Protein AF-A0AAD5FWE9-F1 (afdb_monomer_lite)

Secondary structure (DSSP, 8-state):
--HHHHHHHHHHHHHHHHHHHHHGGGGS-HHHHHHHHHHHHHHHHHHHHHHHHHHHHHHHHHT-SPPPHHHHHHHHHHHHHHHHHHHHHHHHTTHHHHHHH-HHHHHHHHHHHHHHHHHHHHHHHHHHH-TT-----S-SSTT-----------------------

Organism: NCBI:txid1198502

Foldseek 3Di:
DDLVVVLVVLVVLLVVLLVVLVVCLVLDDPVLNVLSVVVNVLLVVVLLLLLQVLLLVLCVVVCPPPDDPVVNVVVVVVSVVSVVVSVVSCVVSVVVVVCVSPVVNVVSSVSSSVSSNVNSNSLNVVCSVPVVDPDDSDDPSSDDDDDPPDDPDDDPPDDDDDDDDD

Radius of gyration: 24.16 Å; chains: 1; bounding box: 66×64×60 Å

Structure (mmCIF, N/CA/C/O backbone):
data_AF-A0AAD5FWE9-F1
#
_entry.id   AF-A0AAD5FWE9-F1
#
loop_
_atom_site.group_PDB
_atom_site.id
_atom_site.type_symbol
_atom_site.label_atom_id
_atom_site.label_alt_id
_atom_site.label_comp_id
_atom_site.label_asym_id
_atom_site.label_entity_id
_atom_site.label_seq_id
_atom_site.pdbx_PDB_ins_code
_atom_site.Cartn_x
_atom_site.Cartn_y
_atom_site.Cartn_z
_atom_site.occupancy
_atom_site.B_iso_or_equiv
_atom_site.auth_seq_id
_atom_site.auth_comp_id
_atom_site.auth_asym_id
_atom_site.auth_atom_id
_atom_site.pdbx_PDB_model_num
ATOM 1 N N . MET A 1 1 ? 24.756 -12.869 -4.116 1.00 48.88 1 MET A N 1
ATOM 2 C CA . MET A 1 1 ? 23.462 -13.142 -3.442 1.00 48.88 1 MET A CA 1
ATOM 3 C C . MET A 1 1 ? 22.366 -13.126 -4.498 1.00 48.88 1 MET A C 1
ATOM 5 O O . MET A 1 1 ? 22.251 -12.124 -5.186 1.00 48.88 1 MET A O 1
ATOM 9 N N . SER A 1 2 ? 21.648 -14.238 -4.694 1.00 61.12 2 SER A N 1
ATOM 10 C CA . SER A 1 2 ? 20.662 -14.393 -5.782 1.00 61.12 2 SER A CA 1
ATOM 11 C C . SER A 1 2 ? 19.493 -13.406 -5.636 1.00 61.12 2 SER A C 1
ATOM 13 O O . SER A 1 2 ? 18.965 -13.261 -4.532 1.00 61.12 2 SER A O 1
ATOM 15 N N . SER A 1 3 ? 19.081 -12.758 -6.733 1.00 66.06 3 SER A N 1
ATOM 16 C CA . SER A 1 3 ? 17.895 -11.883 -6.814 1.00 66.06 3 SER A CA 1
ATOM 17 C C . SER A 1 3 ? 16.638 -12.562 -6.264 1.00 66.06 3 SER A C 1
ATOM 19 O O . SER A 1 3 ? 15.824 -11.918 -5.607 1.00 66.06 3 SER A O 1
ATOM 21 N N . GLN A 1 4 ? 16.553 -13.886 -6.404 1.00 67.25 4 GLN A N 1
ATOM 22 C CA . GLN A 1 4 ? 15.452 -14.687 -5.887 1.00 67.25 4 GLN A CA 1
ATOM 23 C C . GLN A 1 4 ? 15.330 -14.654 -4.363 1.00 67.25 4 GLN A C 1
ATOM 25 O O . GLN A 1 4 ? 14.230 -14.624 -3.820 1.00 67.25 4 GLN A O 1
ATOM 30 N N . ARG A 1 5 ? 16.463 -14.647 -3.652 1.00 73.06 5 ARG A N 1
ATOM 31 C CA . ARG A 1 5 ? 16.464 -14.635 -2.185 1.00 73.06 5 ARG A CA 1
ATOM 32 C C . ARG A 1 5 ? 15.918 -13.313 -1.643 1.00 73.06 5 ARG A C 1
ATOM 34 O O . ARG A 1 5 ? 15.260 -13.317 -0.612 1.00 73.06 5 ARG A O 1
ATOM 41 N N . LYS A 1 6 ? 16.176 -12.203 -2.346 1.00 74.00 6 LYS A N 1
ATOM 42 C CA . LYS A 1 6 ? 15.628 -10.882 -2.001 1.00 74.00 6 LYS A CA 1
ATOM 43 C C . LYS A 1 6 ? 14.117 -10.831 -2.226 1.00 74.00 6 LYS A C 1
ATOM 45 O O . LYS A 1 6 ? 13.408 -10.313 -1.376 1.00 74.00 6 LYS A O 1
ATOM 50 N N . LEU A 1 7 ? 13.642 -11.418 -3.326 1.00 75.00 7 LEU A N 1
ATOM 51 C CA . LEU A 1 7 ? 12.216 -11.489 -3.642 1.00 75.00 7 LEU A CA 1
ATOM 52 C C . LEU A 1 7 ? 11.437 -12.322 -2.611 1.00 75.00 7 LEU A C 1
ATOM 54 O O . LEU A 1 7 ? 10.399 -11.892 -2.128 1.00 75.00 7 LEU A O 1
ATOM 58 N N . ASN A 1 8 ? 11.967 -13.486 -2.219 1.00 78.25 8 ASN A N 1
ATOM 59 C CA . ASN A 1 8 ? 11.317 -14.335 -1.217 1.00 78.25 8 ASN A CA 1
ATOM 60 C C . ASN A 1 8 ? 11.245 -13.643 0.153 1.00 78.25 8 ASN A C 1
ATOM 62 O O . ASN A 1 8 ? 10.182 -13.608 0.758 1.00 78.25 8 ASN A O 1
ATOM 66 N N . ALA A 1 9 ? 12.347 -13.032 0.604 1.00 81.50 9 ALA A N 1
ATOM 67 C CA . ALA A 1 9 ? 12.367 -12.287 1.865 1.00 81.50 9 ALA A CA 1
ATOM 68 C C . ALA A 1 9 ? 11.392 -11.095 1.855 1.00 81.50 9 ALA A C 1
ATOM 70 O O . ALA A 1 9 ? 10.830 -10.730 2.885 1.00 81.50 9 ALA A O 1
ATOM 71 N N . TYR A 1 10 ? 11.187 -10.488 0.685 1.00 85.88 10 TYR A N 1
ATOM 72 C CA . TYR A 1 10 ? 10.209 -9.427 0.499 1.00 85.88 10 TYR A CA 1
ATOM 73 C C . TYR A 1 10 ? 8.766 -9.930 0.668 1.00 85.88 10 TYR A C 1
ATOM 75 O O . TYR A 1 10 ? 7.994 -9.311 1.400 1.00 85.88 10 TYR A O 1
ATOM 83 N N . LEU A 1 11 ? 8.419 -11.058 0.036 1.00 84.44 11 LEU A N 1
ATOM 84 C CA . LEU A 1 11 ? 7.087 -11.668 0.139 1.00 84.44 11 LEU A CA 1
ATOM 85 C C . LEU A 1 11 ? 6.793 -12.144 1.568 1.00 84.44 11 LEU A C 1
ATOM 87 O O . LEU A 1 11 ? 5.742 -11.827 2.113 1.00 84.44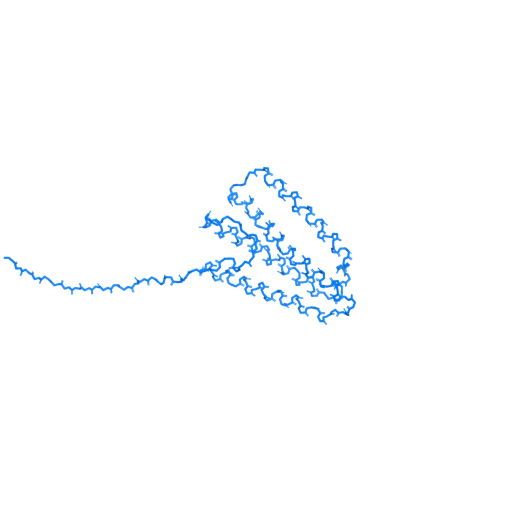 11 LEU A O 1
ATOM 91 N N . GLU A 1 12 ? 7.757 -12.796 2.222 1.00 87.44 12 GLU A N 1
ATOM 92 C CA . GLU A 1 12 ? 7.638 -13.191 3.634 1.00 87.44 12 GLU A CA 1
ATOM 93 C C . GLU A 1 12 ? 7.391 -11.976 4.541 1.00 87.44 12 GLU A C 1
ATOM 95 O O . GLU A 1 12 ? 6.568 -12.020 5.460 1.00 87.44 12 GLU A O 1
ATOM 100 N N . ARG A 1 13 ? 8.072 -10.855 4.266 1.00 89.38 13 ARG A N 1
ATOM 101 C CA . ARG A 1 13 ? 7.852 -9.605 4.999 1.00 89.38 13 ARG A CA 1
ATOM 102 C C . ARG A 1 13 ? 6.459 -9.034 4.748 1.00 89.38 13 ARG A C 1
ATOM 104 O O . ARG A 1 13 ? 5.840 -8.571 5.700 1.00 89.38 13 ARG A O 1
ATOM 111 N N . LYS A 1 14 ? 5.969 -9.064 3.508 1.00 89.25 14 LYS A N 1
ATOM 112 C CA . LYS A 1 14 ? 4.614 -8.617 3.159 1.00 89.25 14 LYS A CA 1
ATOM 113 C C . LYS A 1 14 ? 3.563 -9.406 3.943 1.00 89.25 14 LYS A C 1
ATOM 115 O O . LYS A 1 14 ? 2.726 -8.792 4.599 1.00 89.25 14 LYS A O 1
ATOM 120 N N . ASP A 1 15 ? 3.650 -10.734 3.939 1.00 89.75 15 ASP A N 1
ATOM 121 C CA . ASP A 1 15 ? 2.697 -11.597 4.648 1.00 89.75 15 ASP A CA 1
ATOM 122 C C . ASP A 1 15 ? 2.720 -11.333 6.158 1.00 89.75 15 ASP A C 1
ATOM 124 O O . ASP A 1 15 ? 1.673 -11.198 6.792 1.00 89.75 15 ASP A O 1
ATOM 128 N N . SER A 1 16 ? 3.917 -11.182 6.732 1.00 93.62 16 SER A N 1
ATOM 129 C CA . SER A 1 16 ? 4.079 -10.832 8.145 1.00 93.62 16 SER A CA 1
ATOM 130 C C . SER A 1 16 ? 3.425 -9.490 8.489 1.00 93.62 16 SER A C 1
ATOM 132 O O . SER A 1 16 ? 2.681 -9.408 9.465 1.00 93.62 16 SER A O 1
ATOM 134 N N . LEU A 1 17 ? 3.645 -8.452 7.675 1.00 93.38 17 LEU A N 1
ATOM 135 C CA . LEU A 1 17 ? 3.067 -7.121 7.893 1.00 93.38 17 LEU A CA 1
ATOM 136 C C . LEU A 1 17 ? 1.540 -7.122 7.768 1.00 93.38 17 LEU A C 1
ATOM 138 O O . LEU A 1 17 ? 0.863 -6.527 8.603 1.00 93.38 17 LEU A O 1
ATOM 142 N N . ILE A 1 18 ? 0.988 -7.818 6.770 1.00 91.19 18 ILE A N 1
ATOM 143 C CA . ILE A 1 18 ? -0.467 -7.933 6.587 1.00 91.19 18 ILE A CA 1
ATOM 144 C C . ILE A 1 18 ? -1.102 -8.660 7.776 1.00 91.19 18 ILE A C 1
ATOM 146 O O . ILE A 1 18 ? -2.150 -8.238 8.262 1.00 91.19 18 ILE A O 1
ATOM 150 N N . ASN A 1 19 ? -0.466 -9.722 8.275 1.00 93.19 19 ASN A N 1
ATOM 151 C CA . ASN A 1 19 ? -0.965 -10.455 9.438 1.00 93.19 19 ASN A CA 1
ATOM 152 C C . ASN A 1 19 ? -0.923 -9.603 10.712 1.00 93.19 19 ASN A C 1
ATOM 154 O O . ASN A 1 19 ? -1.897 -9.587 11.462 1.00 93.19 19 ASN A O 1
ATOM 158 N N . GLN A 1 20 ? 0.165 -8.859 10.935 1.00 92.88 20 GLN A N 1
ATOM 159 C CA . GLN A 1 20 ? 0.272 -7.923 12.059 1.00 92.88 20 GLN A CA 1
ATOM 160 C C . GLN A 1 20 ? -0.809 -6.844 11.982 1.00 92.88 20 GLN A C 1
ATOM 162 O O . GLN A 1 20 ? -1.503 -6.598 12.963 1.00 92.88 20 GLN A O 1
ATOM 167 N N . TYR A 1 21 ? -1.009 -6.258 10.805 1.00 95.06 21 TYR A N 1
ATOM 168 C CA . TYR A 1 21 ? -2.039 -5.251 10.585 1.00 95.06 21 TYR A CA 1
ATOM 169 C C . TYR A 1 21 ? -3.448 -5.797 10.840 1.00 95.06 21 TYR A C 1
ATOM 171 O O . TYR A 1 21 ? -4.199 -5.199 11.600 1.00 95.06 21 TYR A O 1
ATOM 179 N N . ARG A 1 22 ? -3.790 -6.971 10.296 1.00 93.56 22 ARG A N 1
ATOM 180 C CA . ARG A 1 22 ? -5.104 -7.598 10.520 1.00 93.56 22 ARG A CA 1
ATOM 181 C C . ARG A 1 22 ? -5.337 -7.983 11.981 1.00 93.56 22 ARG A C 1
ATOM 183 O O . ARG A 1 22 ? -6.468 -7.923 12.441 1.00 93.56 22 ARG A O 1
ATOM 190 N N . SER A 1 23 ? -4.288 -8.325 12.733 1.00 94.12 23 SER A N 1
ATOM 191 C CA . SER A 1 23 ? -4.428 -8.658 14.159 1.00 94.12 23 SER A CA 1
ATOM 192 C C . SER A 1 23 ? -4.876 -7.478 15.035 1.00 94.12 23 SER A C 1
ATOM 194 O O . SER A 1 23 ? -5.444 -7.703 16.108 1.00 94.12 23 SER A O 1
ATOM 196 N N . LEU A 1 24 ? -4.709 -6.238 14.550 1.00 94.25 24 LEU A N 1
ATOM 197 C CA . LEU A 1 24 ? -5.182 -5.031 15.233 1.00 94.25 24 LEU A CA 1
ATOM 198 C C . LEU A 1 24 ? -6.710 -4.974 15.349 1.00 94.25 24 LEU A C 1
ATOM 200 O O . LEU A 1 24 ? -7.207 -4.240 16.192 1.00 94.25 24 LEU A O 1
ATOM 204 N N . GLU A 1 25 ? -7.460 -5.768 14.573 1.00 93.75 25 GLU A N 1
ATOM 205 C CA . GLU A 1 25 ? -8.925 -5.868 14.679 1.00 93.75 25 GLU A CA 1
ATOM 206 C C . GLU A 1 25 ? -9.384 -6.137 16.120 1.00 93.75 25 GLU A C 1
ATOM 208 O O . GLU A 1 25 ? -10.379 -5.579 16.579 1.00 93.75 25 GLU A O 1
ATOM 213 N 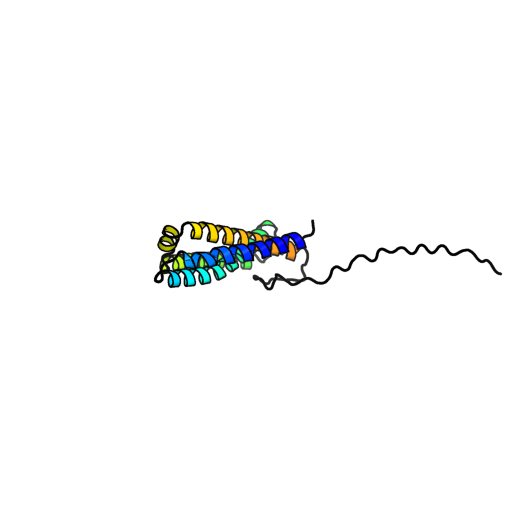N . SER A 1 26 ? -8.621 -6.957 16.850 1.00 92.75 26 SER A N 1
ATOM 214 C CA . SER A 1 26 ? -8.910 -7.309 18.245 1.00 92.75 26 SER A CA 1
ATOM 215 C C . SER A 1 26 ? -8.698 -6.165 19.243 1.00 92.75 26 SER A C 1
ATOM 217 O O . SER A 1 26 ? -9.177 -6.251 20.372 1.00 92.75 26 SER A O 1
ATOM 219 N N . GLU A 1 27 ? -8.002 -5.100 18.838 1.00 93.50 27 GLU A N 1
ATOM 220 C CA . GLU A 1 27 ? -7.757 -3.903 19.649 1.00 93.50 27 GLU A CA 1
ATOM 221 C C . GLU A 1 27 ? -8.883 -2.857 19.496 1.00 93.50 27 GLU A C 1
ATOM 223 O O . GLU A 1 27 ? -8.935 -1.900 20.268 1.00 93.50 27 GLU A O 1
ATOM 228 N N . PHE A 1 28 ? -9.807 -3.048 18.545 1.00 93.25 28 PHE A N 1
ATOM 229 C CA . PHE A 1 28 ? -10.945 -2.158 18.299 1.00 93.25 28 PHE A CA 1
ATOM 230 C C . PHE A 1 28 ? -12.228 -2.632 18.989 1.00 93.25 28 PHE A C 1
ATOM 232 O O . PHE A 1 28 ? -12.503 -3.830 19.105 1.00 93.25 28 PHE A O 1
ATOM 239 N N . SER A 1 29 ? -13.065 -1.677 19.401 1.00 92.19 29 SER A N 1
ATOM 240 C CA . SER A 1 29 ? -14.419 -1.961 19.879 1.00 92.19 29 SER A CA 1
ATOM 241 C C . SER A 1 29 ? -15.345 -2.388 18.732 1.00 92.19 29 SER A C 1
ATOM 243 O O . SER A 1 29 ? -15.056 -2.179 17.553 1.00 92.19 29 SER A O 1
ATOM 245 N N . SER A 1 30 ? -16.484 -3.007 19.059 1.00 90.69 30 SER A N 1
ATOM 246 C CA . SER A 1 30 ? -17.396 -3.586 18.056 1.00 90.69 30 SER A CA 1
ATOM 247 C C . SER A 1 30 ? -17.921 -2.567 17.034 1.00 90.69 30 SER A C 1
ATOM 249 O O . SER A 1 30 ? -18.077 -2.898 15.861 1.00 90.69 30 SER A O 1
ATOM 251 N N . ASP A 1 31 ? -18.152 -1.327 17.455 1.00 89.12 31 ASP A N 1
ATOM 252 C CA . ASP A 1 31 ? -18.555 -0.202 16.606 1.00 89.12 31 ASP A CA 1
ATOM 253 C C . ASP A 1 31 ? -17.438 0.269 15.656 1.00 89.12 31 ASP A C 1
ATOM 255 O O . ASP A 1 31 ? -17.717 0.836 14.600 1.00 89.12 31 ASP A O 1
ATOM 259 N N . GLN A 1 32 ? -16.181 -0.033 15.978 1.00 91.25 32 GLN A N 1
ATOM 260 C CA . GLN A 1 32 ? -14.991 0.387 15.232 1.00 91.25 32 GLN A CA 1
ATOM 261 C C . GLN A 1 32 ? -14.442 -0.691 14.304 1.00 91.25 32 GLN A C 1
ATOM 263 O O . GLN A 1 32 ? -13.736 -0.380 13.346 1.00 91.25 32 GLN A O 1
ATOM 268 N N . GLN A 1 33 ? -14.829 -1.947 14.521 1.00 91.44 33 GLN A N 1
ATOM 269 C CA . GLN A 1 33 ? -14.480 -3.057 13.637 1.00 91.44 33 GLN A CA 1
ATOM 270 C C . GLN A 1 33 ? -14.983 -2.838 12.205 1.00 91.44 33 GLN A C 1
ATOM 272 O O . GLN A 1 33 ? -14.281 -3.170 11.255 1.00 91.44 33 GLN A O 1
ATOM 277 N N . THR A 1 34 ? -16.158 -2.221 12.019 1.00 91.94 34 THR A N 1
ATOM 278 C CA . THR A 1 34 ? -16.675 -1.922 10.670 1.00 91.94 34 THR A CA 1
ATOM 279 C C . THR A 1 34 ? -15.827 -0.857 9.952 1.00 91.94 34 THR A C 1
ATOM 281 O O . THR A 1 34 ? -15.339 -1.145 8.856 1.00 91.94 34 THR A O 1
ATOM 284 N N . PRO A 1 35 ? -15.569 0.334 10.535 1.00 92.88 35 PRO A N 1
ATOM 285 C CA . PRO A 1 35 ? -14.602 1.289 9.986 1.00 92.88 35 PRO A CA 1
ATOM 286 C C . PRO A 1 35 ? -13.213 0.690 9.738 1.00 92.88 35 PRO A C 1
ATOM 288 O O . PRO A 1 35 ? -12.629 0.920 8.681 1.00 92.88 35 PRO A O 1
ATOM 291 N N . PHE A 1 36 ? -12.699 -0.129 10.661 1.00 94.56 36 PHE A N 1
ATOM 292 C CA . PHE A 1 36 ? -11.404 -0.795 10.507 1.00 94.56 36 PHE A CA 1
ATOM 293 C C . PHE A 1 36 ? -11.392 -1.808 9.351 1.00 94.56 36 PHE A C 1
ATOM 295 O O . PHE A 1 36 ? -10.417 -1.895 8.601 1.00 94.56 36 PHE A O 1
ATOM 302 N N . TYR A 1 37 ? -12.486 -2.539 9.142 1.00 92.75 37 TYR A N 1
ATOM 303 C CA . TYR A 1 37 ? -12.641 -3.419 7.988 1.00 92.75 37 TYR A CA 1
ATOM 304 C C . TYR A 1 37 ? -12.624 -2.631 6.672 1.00 92.75 37 TYR A C 1
ATOM 306 O O . TYR A 1 37 ? -11.917 -3.007 5.733 1.00 92.75 37 TYR A O 1
ATOM 314 N N . VAL A 1 38 ? -13.351 -1.509 6.603 1.00 93.12 38 VAL A N 1
ATOM 315 C CA . VAL A 1 38 ? -13.330 -0.621 5.428 1.00 93.12 38 VAL A CA 1
ATOM 316 C C . VAL A 1 38 ? -11.923 -0.067 5.205 1.00 93.12 38 VAL A C 1
ATOM 318 O O . VAL A 1 38 ? -11.437 -0.100 4.074 1.00 93.12 38 VAL A O 1
ATOM 321 N N . LEU A 1 39 ? -11.235 0.354 6.271 1.00 94.88 39 LEU A N 1
ATOM 322 C CA . LEU A 1 39 ? -9.844 0.798 6.209 1.00 94.88 39 LEU A CA 1
ATOM 323 C C . LEU A 1 39 ? -8.924 -0.301 5.678 1.00 94.88 39 LEU A C 1
ATOM 325 O O . LEU A 1 39 ? -8.094 -0.033 4.820 1.00 94.88 39 LEU A O 1
ATOM 329 N N . THR A 1 40 ? -9.113 -1.546 6.113 1.00 93.69 40 THR A N 1
ATOM 330 C CA . THR A 1 40 ? -8.339 -2.693 5.624 1.00 93.69 40 THR A CA 1
ATOM 331 C C . THR A 1 40 ? -8.532 -2.894 4.123 1.00 93.69 40 THR A C 1
ATOM 333 O O . THR A 1 40 ? -7.569 -3.155 3.402 1.00 93.69 40 THR A O 1
ATOM 336 N N . LYS A 1 41 ? -9.764 -2.745 3.623 1.00 91.94 41 LYS A N 1
ATOM 337 C CA . LYS A 1 41 ? -10.058 -2.833 2.184 1.00 91.94 41 LYS A CA 1
ATOM 338 C C . LYS A 1 41 ? -9.507 -1.660 1.391 1.00 91.94 41 LYS A C 1
ATOM 340 O O . LYS A 1 41 ? -9.006 -1.860 0.286 1.00 91.94 41 LYS A O 1
ATOM 345 N N . LEU A 1 42 ? -9.546 -0.463 1.961 1.00 92.88 42 LEU A N 1
ATOM 346 C CA . LEU A 1 42 ? -8.874 0.691 1.386 1.00 92.88 42 LEU A CA 1
ATOM 347 C C . LEU A 1 42 ? -7.360 0.458 1.324 1.00 92.88 42 LEU A C 1
ATOM 349 O O . LEU A 1 42 ? -6.762 0.674 0.277 1.00 92.88 42 LEU A O 1
ATOM 353 N N . ASP A 1 43 ? -6.750 -0.033 2.400 1.00 94.12 43 ASP A N 1
ATOM 354 C CA . ASP A 1 43 ? -5.307 -0.252 2.495 1.00 94.12 43 ASP A CA 1
ATOM 355 C C . ASP A 1 43 ? -4.805 -1.336 1.534 1.00 94.12 43 ASP A C 1
ATOM 357 O O . ASP A 1 43 ? -3.702 -1.208 0.999 1.00 94.12 43 ASP A O 1
ATOM 361 N N . GLU A 1 44 ? -5.625 -2.350 1.233 1.00 89.50 44 GLU A N 1
ATOM 362 C CA . GLU A 1 44 ? -5.359 -3.299 0.146 1.00 89.50 44 GLU A CA 1
ATOM 363 C C . GLU A 1 44 ? -5.179 -2.555 -1.193 1.00 89.50 44 GLU A C 1
ATOM 365 O O . GLU A 1 44 ? -4.179 -2.778 -1.868 1.00 89.50 44 GLU A O 1
ATOM 370 N N . LEU A 1 45 ? -6.056 -1.601 -1.533 1.00 89.44 45 LEU A N 1
ATOM 371 C CA . LEU A 1 45 ? -5.960 -0.787 -2.759 1.00 89.44 45 LEU A CA 1
ATOM 372 C C . LEU A 1 45 ? -4.827 0.252 -2.702 1.00 89.44 45 LEU A C 1
ATOM 374 O O . LEU A 1 45 ? -4.135 0.497 -3.693 1.00 89.44 45 LEU A O 1
ATOM 378 N N . VAL A 1 46 ? -4.616 0.873 -1.540 1.00 92.06 46 VAL A N 1
ATOM 379 C CA . VAL A 1 46 ? -3.538 1.847 -1.310 1.00 92.06 46 VAL A CA 1
ATOM 380 C C . VAL A 1 46 ? -2.175 1.180 -1.471 1.00 92.06 46 VAL A C 1
ATOM 382 O O . VAL A 1 46 ? -1.240 1.806 -1.980 1.00 92.06 46 VAL A O 1
ATOM 385 N N . TYR A 1 47 ? -2.045 -0.087 -1.083 1.00 91.56 47 TYR A N 1
ATOM 386 C CA . TYR A 1 47 ? -0.843 -0.871 -1.333 1.00 91.56 47 TYR A CA 1
ATOM 387 C C . TYR A 1 47 ? -0.546 -0.948 -2.836 1.00 91.56 47 TYR A C 1
ATOM 389 O O . TYR A 1 47 ? 0.544 -0.566 -3.264 1.00 91.56 47 TYR A O 1
ATOM 397 N N . GLU A 1 48 ? -1.526 -1.349 -3.648 1.00 86.06 48 GLU A N 1
ATOM 398 C CA . GLU A 1 48 ? -1.406 -1.438 -5.113 1.00 86.06 48 GLU A CA 1
ATOM 399 C C . GLU A 1 48 ? -1.005 -0.102 -5.733 1.00 86.06 48 GLU A C 1
ATOM 401 O O . GLU A 1 48 ? -0.082 -0.012 -6.548 1.00 86.06 48 GLU A O 1
ATOM 406 N N . TYR A 1 49 ? -1.674 0.959 -5.290 1.00 90.25 49 TYR A N 1
ATOM 407 C CA . TYR A 1 49 ? -1.387 2.321 -5.700 1.00 90.25 49 TYR A CA 1
ATOM 408 C C . TYR A 1 49 ? 0.067 2.712 -5.398 1.00 90.25 49 TYR A C 1
ATOM 410 O O . TYR A 1 49 ? 0.750 3.244 -6.275 1.00 90.25 49 TYR A O 1
ATOM 418 N N . ASN A 1 50 ? 0.576 2.418 -4.197 1.00 92.69 50 ASN A N 1
ATOM 419 C CA . ASN A 1 50 ? 1.953 2.744 -3.818 1.00 92.69 50 ASN A CA 1
ATOM 420 C C . ASN A 1 50 ? 2.992 1.910 -4.580 1.00 92.69 50 ASN A C 1
ATOM 422 O O . ASN A 1 50 ? 4.052 2.440 -4.926 1.00 92.69 50 ASN A O 1
ATOM 426 N N . VAL A 1 51 ? 2.686 0.647 -4.897 1.00 88.94 51 VAL A N 1
ATOM 427 C CA . VAL A 1 51 ? 3.516 -0.179 -5.790 1.00 88.94 51 VAL A CA 1
ATOM 428 C C . VAL A 1 51 ? 3.613 0.475 -7.167 1.00 88.94 51 VAL A C 1
ATOM 430 O O . VAL A 1 51 ? 4.719 0.710 -7.660 1.00 88.94 51 VAL A O 1
ATOM 433 N N . CYS A 1 52 ? 2.469 0.824 -7.765 1.00 85.31 52 CYS A N 1
ATOM 434 C CA . CYS A 1 52 ? 2.409 1.470 -9.077 1.00 85.31 52 CYS A CA 1
ATOM 435 C C . CYS A 1 52 ? 3.180 2.788 -9.073 1.00 85.31 52 CYS A C 1
ATOM 437 O O . CYS A 1 52 ? 4.038 3.019 -9.923 1.00 85.31 52 CYS A O 1
ATOM 439 N N . LYS A 1 53 ? 2.902 3.643 -8.086 1.00 90.12 53 LYS A N 1
ATOM 440 C CA . LYS A 1 53 ? 3.553 4.940 -7.933 1.00 90.12 53 LYS A CA 1
ATOM 441 C C . LYS A 1 53 ? 5.070 4.791 -7.861 1.00 90.12 53 LYS A C 1
ATOM 443 O O . LYS A 1 53 ? 5.776 5.434 -8.632 1.00 90.12 53 LYS A O 1
ATOM 448 N N . SER A 1 54 ? 5.572 3.905 -7.001 1.00 91.19 54 SER A N 1
ATOM 449 C CA . SER A 1 54 ? 7.015 3.728 -6.841 1.00 91.19 54 SER A CA 1
ATOM 450 C C . SER A 1 54 ? 7.684 3.112 -8.074 1.00 91.19 54 SER A C 1
ATOM 452 O O . SER A 1 54 ? 8.809 3.486 -8.415 1.00 91.19 54 SER A O 1
ATOM 454 N N . TYR A 1 55 ? 6.994 2.218 -8.787 1.00 86.69 55 TYR A N 1
ATOM 455 C CA . TYR A 1 55 ? 7.457 1.721 -10.083 1.00 86.69 55 TYR A CA 1
ATOM 456 C C . TYR A 1 55 ? 7.640 2.874 -11.082 1.00 86.69 55 TYR A C 1
ATOM 458 O O . TYR A 1 55 ? 8.715 3.015 -11.667 1.00 86.69 55 TYR A O 1
ATOM 466 N N . PHE A 1 56 ? 6.625 3.733 -11.235 1.00 85.19 56 PHE A N 1
ATOM 467 C CA . PHE A 1 56 ? 6.678 4.875 -12.151 1.00 85.19 56 PHE A CA 1
ATOM 468 C C . PHE A 1 56 ? 7.765 5.881 -11.765 1.00 85.19 56 PHE A C 1
ATOM 470 O O . PHE A 1 56 ? 8.513 6.324 -12.633 1.00 85.19 56 PHE A O 1
ATOM 477 N N . GLU A 1 57 ? 7.904 6.201 -10.477 1.00 88.75 57 GLU A N 1
ATOM 478 C CA . GLU A 1 57 ? 8.987 7.057 -9.971 1.00 88.75 57 GLU A CA 1
ATOM 479 C C . GLU A 1 57 ? 10.363 6.477 -10.337 1.00 88.75 57 GLU A C 1
ATOM 481 O O . GLU A 1 57 ? 11.231 7.179 -10.856 1.00 88.75 57 GLU A O 1
ATOM 486 N N . THR A 1 58 ? 10.552 5.168 -10.152 1.00 86.88 58 THR A N 1
ATOM 487 C CA . THR A 1 58 ? 11.806 4.481 -10.503 1.00 86.88 58 THR A CA 1
ATOM 488 C C . THR A 1 58 ? 12.054 4.495 -12.015 1.00 86.88 58 THR A C 1
ATOM 490 O O . THR A 1 58 ? 13.183 4.693 -12.476 1.00 86.88 58 THR A O 1
ATOM 493 N N . GLN A 1 59 ? 11.002 4.341 -12.814 1.00 82.81 59 GLN A N 1
ATOM 494 C CA . GLN A 1 59 ? 11.080 4.420 -14.266 1.00 82.81 59 GLN A CA 1
ATOM 495 C C . GLN A 1 59 ? 11.459 5.821 -14.757 1.00 82.81 59 GLN A C 1
ATOM 497 O O . GLN A 1 59 ? 12.294 5.938 -15.655 1.00 82.81 59 GLN A O 1
ATOM 502 N N . GLN A 1 60 ? 10.894 6.877 -14.164 1.00 81.81 60 GLN A N 1
ATOM 503 C CA . GLN A 1 60 ? 11.249 8.260 -14.489 1.00 81.81 60 GLN A CA 1
ATOM 504 C C . GLN A 1 60 ? 12.722 8.555 -14.175 1.00 81.81 60 GLN A C 1
ATOM 506 O O . GLN A 1 60 ? 13.390 9.197 -14.979 1.00 81.81 60 GLN A O 1
ATOM 511 N N . LEU A 1 61 ? 13.244 8.035 -13.057 1.00 84.38 61 LEU A N 1
ATOM 512 C CA . LEU A 1 61 ? 14.647 8.209 -12.656 1.00 84.38 61 LEU A CA 1
ATOM 513 C C . LEU A 1 61 ? 15.637 7.464 -13.562 1.00 84.38 61 LEU A C 1
ATOM 515 O O . LEU A 1 61 ? 16.762 7.911 -13.763 1.00 84.38 61 LEU A O 1
ATOM 519 N N . THR A 1 62 ? 15.245 6.300 -14.078 1.00 81.06 62 THR A N 1
ATOM 520 C CA . THR A 1 62 ? 16.134 5.422 -14.862 1.00 81.06 62 THR A CA 1
ATOM 521 C C . THR A 1 62 ? 15.951 5.557 -16.374 1.00 81.06 62 THR A C 1
ATOM 523 O O . THR A 1 62 ? 16.759 5.020 -17.137 1.00 81.06 62 THR A O 1
ATOM 526 N N . HIS A 1 63 ? 14.895 6.250 -16.814 1.00 72.19 63 HIS A N 1
ATOM 527 C CA . HIS A 1 63 ? 14.473 6.423 -18.209 1.00 72.19 63 HIS A CA 1
ATOM 528 C C . HIS A 1 63 ? 14.280 5.107 -18.987 1.00 72.19 63 HIS A C 1
ATOM 530 O O . HIS A 1 63 ? 14.375 5.081 -20.218 1.00 72.19 63 HIS A O 1
ATOM 536 N N . LYS A 1 64 ? 14.035 3.991 -18.287 1.00 67.81 64 LYS A N 1
ATOM 537 C CA . LYS A 1 64 ? 13.917 2.658 -18.893 1.00 67.81 64 LYS A CA 1
ATOM 538 C C . LYS A 1 64 ? 12.749 1.865 -18.297 1.00 67.81 64 LYS A C 1
ATOM 540 O O . LYS A 1 64 ? 12.688 1.762 -17.077 1.00 67.81 64 LYS A O 1
ATOM 545 N N . PRO A 1 65 ? 11.883 1.249 -19.129 1.00 62.50 65 PRO A N 1
ATOM 546 C CA . PRO A 1 65 ? 11.743 1.505 -20.566 1.00 62.50 65 PRO A CA 1
ATOM 547 C C . PRO A 1 65 ? 11.281 2.951 -20.818 1.00 62.50 65 PRO A C 1
ATOM 549 O O . PRO A 1 65 ? 10.639 3.554 -19.960 1.00 62.50 65 PRO A O 1
ATOM 552 N N . SER A 1 66 ? 11.627 3.519 -21.975 1.00 66.25 66 SER A N 1
ATOM 553 C CA . SER A 1 66 ? 11.198 4.878 -22.330 1.00 66.25 66 SER A CA 1
ATOM 554 C C . SER A 1 66 ? 9.671 4.925 -22.439 1.00 66.25 66 SER A C 1
ATOM 556 O O . SER A 1 66 ? 9.090 4.149 -23.200 1.00 66.25 66 SER A O 1
ATOM 558 N N . LEU A 1 67 ? 9.024 5.804 -21.668 1.00 66.69 67 LEU A N 1
ATOM 559 C CA . LEU A 1 67 ? 7.596 6.089 -21.809 1.00 66.69 67 LEU A CA 1
ATOM 560 C C . LEU A 1 67 ? 7.396 7.288 -22.735 1.00 66.69 67 LEU A C 1
ATOM 562 O O . LEU A 1 67 ? 8.165 8.250 -22.657 1.00 66.69 67 LEU A O 1
ATOM 566 N N . PRO A 1 68 ? 6.323 7.304 -23.541 1.00 69.38 68 PRO A N 1
ATOM 567 C CA . PRO A 1 68 ? 5.874 8.526 -24.190 1.00 69.38 68 PRO A CA 1
ATOM 568 C C . PRO A 1 68 ? 5.594 9.613 -23.139 1.00 69.38 68 PRO A C 1
ATOM 570 O O . PRO A 1 68 ? 4.960 9.348 -22.116 1.00 69.38 68 PRO A O 1
ATOM 573 N N . GLY A 1 69 ? 6.021 10.854 -23.393 1.00 65.69 69 GLY A N 1
ATOM 574 C CA . GLY A 1 69 ? 5.817 11.970 -22.454 1.00 65.69 69 GLY A CA 1
ATOM 575 C C . GLY A 1 69 ? 4.342 12.251 -22.130 1.00 65.69 69 GLY A C 1
ATOM 576 O O . GLY A 1 69 ? 4.015 12.677 -21.023 1.00 65.69 69 GLY A O 1
ATOM 577 N N . GLU A 1 70 ? 3.434 11.948 -23.059 1.00 67.31 70 GLU A N 1
ATOM 578 C CA . GLU A 1 70 ? 1.985 12.033 -22.847 1.00 67.31 70 GLU A CA 1
ATOM 579 C C . GLU A 1 70 ? 1.485 11.001 -21.819 1.00 67.31 70 GLU A C 1
ATOM 581 O O . GLU A 1 70 ? 0.681 11.329 -20.945 1.00 67.31 70 GLU A O 1
ATOM 586 N N . THR A 1 71 ? 2.037 9.782 -21.844 1.00 72.81 71 THR A N 1
ATOM 587 C CA . THR A 1 71 ? 1.743 8.725 -20.865 1.00 72.81 71 THR A CA 1
ATOM 588 C C . THR A 1 71 ? 2.197 9.119 -19.461 1.00 72.81 71 THR A C 1
ATOM 590 O O . THR A 1 71 ? 1.505 8.822 -18.491 1.00 72.81 71 THR A O 1
ATOM 593 N N . ILE A 1 72 ? 3.321 9.833 -19.336 1.00 72.12 72 ILE A N 1
ATOM 594 C CA . ILE A 1 72 ? 3.835 10.303 -18.041 1.00 72.12 72 ILE A CA 1
ATOM 595 C C . ILE A 1 72 ? 2.848 11.283 -17.390 1.00 72.12 72 ILE A C 1
ATOM 597 O O . ILE A 1 72 ? 2.397 11.043 -16.271 1.00 72.12 72 ILE A O 1
ATOM 601 N N . ARG A 1 73 ? 2.436 12.333 -18.114 1.00 76.50 73 ARG A N 1
ATOM 602 C CA . ARG A 1 73 ? 1.512 13.358 -17.588 1.00 76.50 73 ARG A CA 1
ATOM 603 C C . ARG A 1 73 ? 0.136 12.795 -17.227 1.00 76.50 73 ARG A C 1
ATOM 605 O O . ARG A 1 73 ? -0.448 13.171 -16.207 1.00 76.50 73 ARG A O 1
ATOM 612 N N . GLN A 1 74 ? -0.394 11.892 -18.054 1.00 80.44 74 GLN A N 1
ATOM 613 C CA . GLN A 1 74 ? -1.669 11.229 -17.775 1.00 80.44 74 GLN A CA 1
ATOM 614 C C . GLN A 1 74 ? -1.586 10.368 -16.509 1.00 80.44 74 GLN A C 1
ATOM 616 O O . GLN A 1 74 ? -2.502 10.397 -15.685 1.00 80.44 74 GLN A O 1
ATOM 621 N N . THR A 1 75 ? -0.487 9.634 -16.325 1.00 80.38 75 THR A N 1
ATOM 622 C CA . THR A 1 75 ? -0.256 8.830 -15.121 1.00 80.38 75 THR A CA 1
ATOM 623 C C . THR A 1 75 ? -0.112 9.704 -13.879 1.00 80.38 75 THR A C 1
ATOM 625 O O . THR A 1 75 ? -0.773 9.431 -12.884 1.00 80.38 75 THR A O 1
ATOM 628 N N . GLU A 1 76 ? 0.670 10.784 -13.929 1.00 81.25 76 GLU A N 1
ATOM 629 C CA . GLU A 1 76 ? 0.820 11.723 -12.804 1.00 81.25 76 GLU A CA 1
ATOM 630 C C . GLU A 1 76 ? -0.525 12.312 -12.367 1.00 81.25 76 GLU A C 1
ATOM 632 O O . GLU A 1 76 ? -0.841 12.347 -11.177 1.00 81.25 76 GLU A O 1
ATOM 637 N N . THR A 1 77 ? -1.356 12.701 -13.337 1.00 84.88 77 THR A N 1
ATOM 638 C CA . THR A 1 77 ? -2.705 13.214 -13.067 1.00 84.88 77 THR A CA 1
ATOM 639 C C . THR A 1 77 ? -3.571 12.158 -12.379 1.00 84.88 77 THR A C 1
ATOM 641 O O . THR A 1 77 ? -4.207 12.450 -11.368 1.00 84.88 77 THR A O 1
ATOM 644 N N . LYS A 1 78 ? -3.568 10.915 -12.881 1.00 84.38 78 LYS A N 1
ATOM 645 C CA . LYS A 1 78 ? -4.310 9.800 -12.270 1.00 84.38 78 LYS A CA 1
ATOM 646 C C . LYS A 1 78 ? -3.826 9.503 -10.852 1.00 84.38 78 LYS A C 1
ATOM 648 O O . LYS A 1 78 ? -4.654 9.342 -9.962 1.00 84.38 78 LYS A O 1
ATOM 653 N N . LEU A 1 79 ? -2.511 9.471 -10.625 1.00 85.56 79 LEU A N 1
ATOM 654 C CA . LEU A 1 79 ? -1.939 9.220 -9.300 1.00 85.56 79 LEU A CA 1
ATOM 655 C C . LEU A 1 79 ? -2.347 10.307 -8.297 1.00 85.56 79 LEU A C 1
ATOM 657 O O . LEU A 1 79 ? -2.709 9.986 -7.166 1.00 85.56 79 LEU A O 1
ATOM 661 N N . ARG A 1 80 ? -2.360 11.579 -8.717 1.00 86.94 80 ARG A N 1
ATOM 662 C CA . ARG A 1 80 ? -2.838 12.685 -7.876 1.00 86.94 80 ARG A CA 1
ATOM 663 C C . ARG A 1 80 ? -4.310 12.513 -7.495 1.00 86.94 80 ARG A C 1
ATOM 6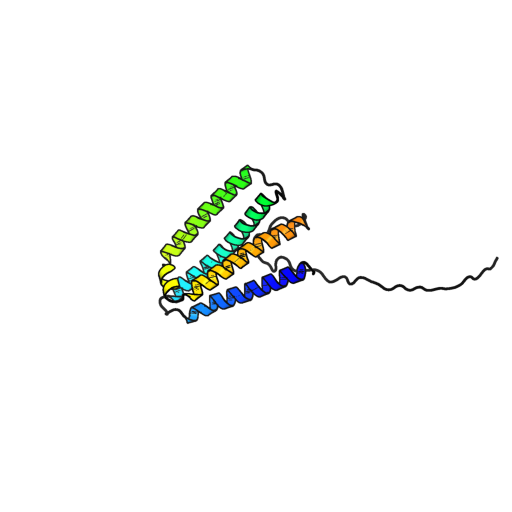65 O O . ARG A 1 80 ? -4.627 12.569 -6.312 1.00 86.94 80 ARG A O 1
ATOM 672 N N . LEU A 1 81 ? -5.180 12.239 -8.470 1.00 88.69 81 LEU A N 1
ATOM 673 C CA . LEU A 1 81 ? -6.616 12.040 -8.231 1.00 88.69 81 LEU A C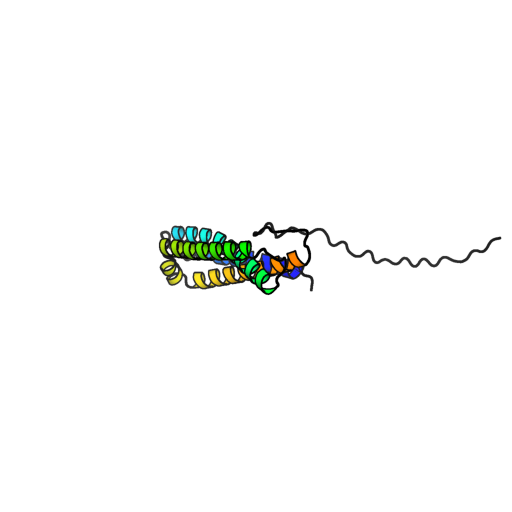A 1
ATOM 674 C C . LEU A 1 81 ? -6.892 10.852 -7.298 1.00 88.69 81 LEU A C 1
ATOM 676 O O . LEU A 1 81 ? -7.742 10.940 -6.416 1.00 88.69 81 LEU A O 1
ATOM 680 N N . ILE A 1 82 ? -6.151 9.750 -7.455 1.00 88.81 82 ILE A N 1
ATOM 681 C CA . ILE A 1 82 ? -6.255 8.595 -6.552 1.00 88.81 82 ILE A CA 1
ATOM 682 C C . ILE A 1 82 ? -5.838 8.994 -5.133 1.00 88.81 82 ILE A C 1
ATOM 684 O O . ILE A 1 82 ? -6.541 8.666 -4.182 1.00 88.81 82 ILE A O 1
ATOM 688 N N . SER A 1 83 ? -4.744 9.747 -4.977 1.00 89.00 83 SER A N 1
ATOM 689 C CA . SER A 1 83 ? -4.301 10.232 -3.665 1.00 89.00 83 SER A CA 1
ATOM 690 C C . SER A 1 83 ? -5.335 11.124 -2.978 1.00 89.00 83 SER A C 1
ATOM 692 O O . SER A 1 83 ? -5.484 11.046 -1.762 1.00 89.00 83 SER A O 1
ATOM 694 N N . GLU A 1 84 ? -6.020 11.982 -3.731 1.00 91.19 84 GLU A N 1
ATOM 695 C CA . GLU A 1 84 ? -7.101 12.830 -3.215 1.00 91.19 84 GLU A CA 1
ATOM 696 C C . GLU A 1 84 ? -8.303 11.979 -2.791 1.00 91.19 84 GLU A C 1
ATOM 698 O O . GLU A 1 84 ? -8.872 12.196 -1.722 1.00 91.19 84 GLU A O 1
ATOM 703 N N . LYS A 1 85 ? -8.650 10.954 -3.581 1.00 91.25 85 LYS A N 1
ATOM 704 C CA . LYS A 1 85 ? -9.763 10.05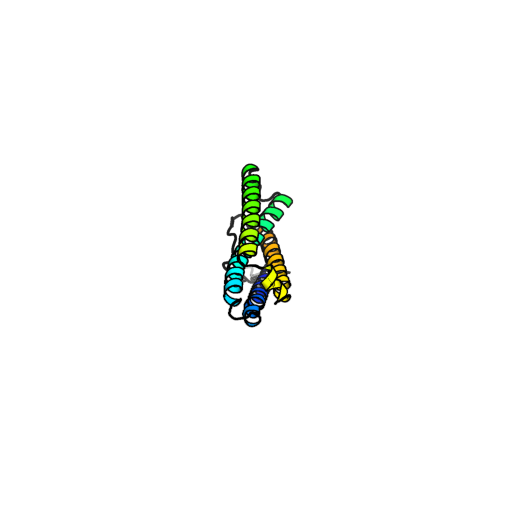8 -3.258 1.00 91.25 85 LYS A CA 1
ATOM 705 C C . LYS A 1 85 ? -9.485 9.184 -2.035 1.00 91.25 85 LYS A C 1
ATOM 707 O O . LYS A 1 85 ? -10.403 8.977 -1.251 1.00 91.25 85 LYS A O 1
ATOM 712 N N . ILE A 1 86 ? -8.247 8.717 -1.850 1.00 91.56 86 ILE A N 1
ATOM 713 C CA . ILE A 1 86 ? -7.834 7.986 -0.641 1.00 91.56 86 ILE A CA 1
ATOM 714 C C . ILE A 1 86 ? -8.097 8.845 0.597 1.00 91.56 86 ILE A C 1
ATOM 716 O O . ILE A 1 86 ? -8.792 8.385 1.493 1.00 91.56 86 ILE A O 1
ATOM 720 N N . ARG A 1 87 ? -7.643 10.108 0.601 1.00 91.44 87 ARG A N 1
ATOM 721 C CA . ARG A 1 87 ? -7.867 11.032 1.727 1.00 91.44 87 ARG A CA 1
ATOM 722 C C . ARG A 1 87 ? -9.349 11.250 2.015 1.00 91.44 87 ARG A C 1
ATOM 724 O O . ARG A 1 87 ? -9.765 11.131 3.153 1.00 91.44 87 ARG A O 1
ATOM 731 N N . SER A 1 88 ? -10.155 11.472 0.975 1.0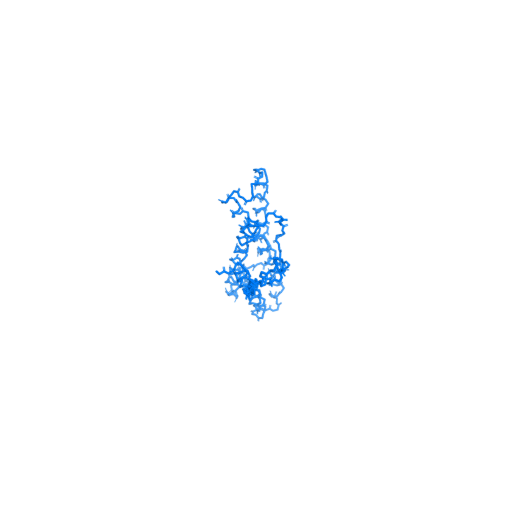0 91.75 88 SER A N 1
ATOM 732 C CA . SER A 1 88 ? -11.612 11.603 1.123 1.00 91.75 88 SER A CA 1
ATOM 733 C C . SER A 1 88 ? -12.242 10.383 1.803 1.00 91.75 88 SER A C 1
ATOM 735 O O . SER A 1 88 ? -13.136 10.549 2.621 1.00 91.75 88 SER A O 1
ATOM 737 N N . ILE A 1 89 ? -11.797 9.166 1.475 1.00 91.88 89 ILE A N 1
ATOM 738 C CA . ILE A 1 89 ? -12.317 7.947 2.110 1.00 91.88 89 ILE A CA 1
ATOM 739 C C . ILE A 1 89 ? -11.790 7.823 3.547 1.00 91.88 89 ILE A C 1
ATOM 741 O O . ILE A 1 89 ? -12.542 7.421 4.428 1.00 91.88 89 ILE A O 1
ATOM 745 N N . GLU A 1 90 ? -10.528 8.183 3.803 1.00 92.38 90 GLU A N 1
ATOM 746 C CA . GLU A 1 90 ? -9.949 8.217 5.157 1.00 92.38 90 GLU A CA 1
ATOM 747 C C . GLU A 1 90 ? -10.697 9.183 6.089 1.00 92.38 90 GLU A C 1
ATOM 749 O O . GLU A 1 90 ? -10.926 8.855 7.256 1.00 92.38 90 GLU A O 1
ATOM 754 N N . ASP A 1 91 ? -11.130 10.328 5.561 1.00 92.81 91 ASP A N 1
ATOM 755 C CA . ASP A 1 91 ? -11.962 11.295 6.276 1.00 92.81 91 ASP A CA 1
ATOM 756 C C . ASP A 1 91 ? -13.359 10.711 6.568 1.00 92.81 91 ASP A C 1
ATOM 758 O O . ASP A 1 91 ? -13.866 10.830 7.685 1.00 92.81 91 ASP A O 1
ATOM 762 N N . GLU A 1 92 ? -13.972 10.019 5.596 1.00 91.19 92 GLU A N 1
ATOM 763 C CA . GLU A 1 92 ? -15.289 9.373 5.746 1.00 91.19 92 GLU A CA 1
ATOM 764 C C . GLU A 1 92 ? -15.290 8.267 6.818 1.00 91.19 92 GLU A C 1
ATOM 766 O O . GLU A 1 92 ? -16.252 8.147 7.580 1.00 91.19 92 GLU A O 1
ATOM 771 N N . ILE A 1 93 ? -14.213 7.481 6.918 1.00 91.56 93 ILE A N 1
ATOM 772 C CA . ILE A 1 93 ? -14.058 6.419 7.933 1.00 91.56 93 ILE A CA 1
ATOM 773 C C . ILE A 1 93 ? -13.477 6.923 9.258 1.00 91.56 93 ILE A C 1
ATOM 775 O O . ILE A 1 93 ? -13.269 6.119 10.167 1.00 91.56 93 ILE A O 1
ATOM 779 N N . ARG A 1 94 ? -13.196 8.229 9.363 1.00 91.19 94 ARG A N 1
ATOM 780 C CA . ARG A 1 94 ? -12.607 8.877 10.543 1.00 91.19 94 ARG A CA 1
ATOM 781 C C . ARG A 1 94 ? -11.322 8.199 11.011 1.00 91.19 94 ARG A C 1
ATOM 783 O O . ARG A 1 94 ? -11.176 7.835 12.178 1.00 91.19 94 ARG A O 1
ATOM 790 N N . PHE A 1 95 ? -10.375 8.034 10.091 1.00 91.00 95 PHE A N 1
ATOM 791 C CA . PHE A 1 95 ? -9.098 7.378 10.378 1.00 91.00 95 PHE A CA 1
ATOM 792 C C . PHE A 1 95 ? -8.394 7.933 11.632 1.00 91.00 95 PHE A C 1
ATOM 794 O O . PHE A 1 95 ? -7.838 7.152 12.403 1.00 91.00 95 PHE A O 1
ATOM 801 N N . ASP A 1 96 ? -8.451 9.244 11.871 1.00 91.25 96 ASP A N 1
ATOM 802 C CA . ASP A 1 96 ? -7.815 9.877 13.033 1.00 91.25 96 ASP A CA 1
ATOM 803 C C . ASP A 1 96 ? -8.336 9.335 14.377 1.00 91.25 96 ASP A C 1
ATOM 805 O O . ASP A 1 96 ? -7.564 9.186 15.329 1.00 91.25 96 ASP A O 1
ATOM 809 N N . GLU A 1 97 ? -9.624 8.981 14.458 1.00 92.25 97 GLU A N 1
ATOM 810 C CA . GLU A 1 97 ? -10.216 8.355 15.648 1.00 92.25 97 GLU A CA 1
ATOM 811 C C . GLU A 1 97 ? -9.629 6.948 15.855 1.00 92.25 97 GLU A C 1
ATOM 813 O O . GLU A 1 97 ? -9.131 6.635 16.941 1.00 92.25 97 GLU A O 1
ATOM 818 N N . LEU A 1 98 ? -9.570 6.142 14.786 1.00 91.50 98 LEU A N 1
ATOM 819 C CA . LEU A 1 98 ? -8.978 4.797 14.814 1.00 91.50 98 LEU A CA 1
ATOM 820 C C . LEU A 1 98 ? -7.491 4.835 15.201 1.00 91.50 98 LEU A C 1
ATOM 822 O O . LEU A 1 98 ? -7.025 4.026 16.007 1.00 91.50 98 LEU A O 1
ATOM 826 N N . ALA A 1 99 ? -6.740 5.789 14.649 1.00 91.81 99 ALA A N 1
ATOM 827 C CA . ALA A 1 99 ? -5.312 5.957 14.903 1.00 91.81 99 ALA A CA 1
ATOM 828 C C . ALA A 1 99 ? -5.013 6.438 16.331 1.00 91.81 99 ALA A C 1
ATOM 830 O O . ALA A 1 99 ? -3.968 6.094 16.887 1.00 91.81 99 ALA A O 1
ATOM 831 N N . THR A 1 100 ? -5.920 7.215 16.929 1.00 91.50 100 THR A N 1
ATOM 832 C CA . THR A 1 100 ? -5.791 7.691 18.312 1.00 91.50 100 THR A CA 1
ATOM 833 C C . THR A 1 100 ? -5.984 6.553 19.314 1.00 91.50 100 THR A C 1
ATOM 835 O O . THR A 1 100 ? -5.255 6.477 20.303 1.00 91.50 100 THR A O 1
ATOM 838 N N . GLN A 1 101 ? -6.923 5.640 19.056 1.00 89.69 101 GLN A N 1
ATOM 839 C CA . GLN A 1 101 ? -7.151 4.471 19.915 1.00 89.69 101 GLN A CA 1
ATOM 840 C C . GLN A 1 101 ? -6.098 3.389 19.768 1.00 89.69 101 GLN A C 1
ATOM 842 O O . GLN A 1 101 ? -5.668 2.819 20.771 1.00 89.69 101 GLN A O 1
ATOM 847 N N . VAL A 1 102 ? -5.671 3.116 18.536 1.00 93.19 102 VAL A N 1
ATOM 848 C CA . VAL A 1 102 ? -4.662 2.099 18.249 1.00 93.19 102 VAL A CA 1
ATOM 849 C C . VAL A 1 102 ? -3.469 2.785 17.584 1.00 93.19 102 VAL A C 1
ATOM 851 O O . VAL A 1 102 ? -3.325 2.732 16.364 1.00 93.19 102 VAL A O 1
ATOM 854 N N . PRO A 1 103 ? -2.541 3.399 18.350 1.00 90.38 103 PRO A N 1
ATOM 855 C CA . PRO A 1 103 ? -1.370 4.080 17.782 1.00 90.38 103 PRO A CA 1
ATOM 856 C C . PRO A 1 103 ? -0.492 3.177 16.903 1.00 90.38 103 PRO A C 1
ATOM 858 O O . PRO A 1 103 ? 0.201 3.643 15.994 1.00 90.38 103 PRO A O 1
ATOM 861 N N . ARG A 1 104 ? -0.535 1.859 17.150 1.00 93.06 104 ARG A N 1
ATOM 862 C CA . ARG A 1 104 ? 0.143 0.845 16.330 1.00 93.06 104 ARG A CA 1
ATOM 863 C C . ARG A 1 104 ? -0.398 0.774 14.902 1.00 93.06 104 ARG A C 1
ATOM 865 O O . ARG A 1 104 ? 0.357 0.387 14.014 1.00 93.06 104 ARG A O 1
ATOM 872 N N . LEU A 1 105 ? -1.636 1.207 14.659 1.00 94.00 105 LEU A N 1
ATOM 873 C CA . LEU A 1 105 ? -2.246 1.269 13.332 1.00 94.00 105 LEU A CA 1
ATOM 874 C C . LEU A 1 105 ? -1.413 2.130 12.380 1.00 94.00 105 LEU A C 1
ATOM 876 O O . LEU A 1 105 ? -1.037 1.679 11.300 1.00 94.00 105 LEU A O 1
ATOM 880 N N . SER A 1 106 ? -1.050 3.341 12.804 1.00 93.62 106 SER A N 1
ATOM 881 C CA . SER A 1 106 ? -0.236 4.261 12.000 1.00 93.62 106 SER A CA 1
ATOM 882 C C . SER A 1 106 ? 1.150 3.692 11.690 1.00 93.62 106 SER A C 1
ATOM 884 O O . SER A 1 106 ? 1.677 3.892 10.595 1.00 93.62 106 SER A O 1
ATOM 886 N N . ILE A 1 107 ? 1.736 2.946 12.634 1.00 93.81 107 ILE A N 1
ATOM 887 C CA . ILE A 1 107 ? 3.025 2.270 12.443 1.00 93.81 107 ILE A CA 1
ATOM 888 C C . ILE A 1 107 ? 2.879 1.153 11.404 1.00 93.81 107 ILE A C 1
ATOM 890 O O . ILE A 1 107 ? 3.618 1.144 10.420 1.00 93.81 107 ILE A O 1
ATOM 894 N N . ALA A 1 108 ? 1.891 0.271 11.566 1.00 94.56 108 ALA A N 1
ATOM 895 C CA . ALA A 1 108 ? 1.644 -0.840 10.652 1.00 94.56 108 ALA A CA 1
ATOM 896 C C . ALA A 1 108 ? 1.359 -0.352 9.220 1.00 94.56 108 ALA A C 1
ATOM 898 O O . ALA A 1 108 ? 1.977 -0.828 8.266 1.00 94.56 108 ALA A O 1
ATOM 899 N N . ARG A 1 109 ? 0.502 0.668 9.056 1.00 94.62 109 ARG A N 1
ATOM 900 C CA . ARG A 1 109 ? 0.208 1.279 7.745 1.00 94.62 109 ARG A CA 1
ATOM 901 C C . ARG A 1 109 ? 1.456 1.884 7.100 1.00 94.62 109 ARG A C 1
ATOM 903 O O . ARG A 1 109 ? 1.665 1.738 5.891 1.00 94.62 109 ARG A O 1
ATOM 910 N N . LYS A 1 110 ? 2.329 2.520 7.891 1.00 95.62 110 LYS A N 1
ATOM 911 C CA . LYS A 1 110 ? 3.610 3.050 7.404 1.00 95.62 110 LYS A CA 1
ATOM 912 C C . LYS A 1 110 ? 4.527 1.932 6.911 1.00 95.62 110 LYS A C 1
ATOM 914 O O . LYS A 1 110 ? 5.100 2.056 5.833 1.00 95.62 110 LYS A O 1
ATOM 919 N N . GLU A 1 111 ? 4.652 0.836 7.653 1.00 95.38 111 GLU A N 1
ATOM 920 C CA . GLU A 1 111 ? 5.488 -0.300 7.247 1.00 95.38 111 GLU A CA 1
ATOM 921 C C . GLU A 1 111 ? 4.955 -1.007 5.996 1.00 95.38 111 GLU A C 1
ATOM 923 O O . GLU A 1 111 ? 5.740 -1.353 5.110 1.00 95.38 111 GLU A O 1
ATOM 928 N N . ILE A 1 112 ? 3.632 -1.161 5.883 1.00 94.75 112 ILE A N 1
ATOM 929 C CA . ILE A 1 112 ? 2.960 -1.665 4.677 1.00 94.75 112 ILE A CA 1
ATOM 930 C C . ILE A 1 112 ? 3.251 -0.751 3.482 1.00 94.75 112 ILE A C 1
ATOM 932 O O . ILE A 1 112 ? 3.601 -1.232 2.404 1.00 94.75 112 ILE A O 1
ATOM 936 N N . THR A 1 113 ? 3.181 0.566 3.674 1.00 95.06 113 THR A N 1
ATOM 937 C CA . THR A 1 113 ? 3.479 1.553 2.626 1.00 95.06 113 THR A CA 1
ATOM 938 C C . THR A 1 113 ? 4.940 1.488 2.177 1.00 95.06 113 THR A C 1
ATOM 940 O O . THR A 1 113 ? 5.223 1.502 0.979 1.00 95.06 113 THR A O 1
ATOM 943 N N . GLU A 1 114 ? 5.890 1.386 3.109 1.00 95.31 114 GLU A N 1
ATOM 944 C CA . GLU A 1 114 ? 7.310 1.229 2.767 1.00 95.31 114 GLU A CA 1
ATOM 945 C C . GLU A 1 114 ? 7.577 -0.103 2.053 1.00 95.31 114 GLU A C 1
ATOM 947 O O . GLU A 1 114 ? 8.341 -0.148 1.086 1.00 95.31 114 GLU A O 1
ATOM 952 N N . ASN A 1 115 ? 6.893 -1.178 2.454 1.00 93.69 115 ASN A N 1
ATOM 953 C CA . ASN A 1 115 ? 6.932 -2.445 1.734 1.00 93.69 115 ASN A CA 1
ATOM 954 C C . ASN A 1 115 ? 6.380 -2.298 0.303 1.00 93.69 115 ASN A C 1
ATOM 956 O O . ASN A 1 115 ? 7.018 -2.771 -0.635 1.00 93.69 115 ASN A O 1
ATOM 960 N N . ALA A 1 116 ? 5.261 -1.602 0.099 1.00 91.88 116 ALA A N 1
ATOM 961 C CA . ALA A 1 116 ? 4.699 -1.349 -1.231 1.00 91.88 116 ALA A CA 1
ATOM 962 C C . ALA A 1 116 ? 5.671 -0.574 -2.142 1.00 91.88 116 ALA A C 1
ATOM 964 O O . ALA A 1 116 ? 5.888 -0.946 -3.297 1.00 91.88 116 ALA A O 1
ATOM 965 N N . LYS A 1 117 ? 6.324 0.467 -1.611 1.00 93.44 117 LYS A N 1
ATOM 966 C CA . LYS A 1 117 ? 7.344 1.228 -2.352 1.00 93.44 117 LYS A CA 1
ATOM 967 C C . LYS A 1 117 ? 8.516 0.343 -2.772 1.00 93.44 117 LYS A C 1
ATOM 969 O O . LYS A 1 117 ? 8.970 0.399 -3.913 1.00 93.44 117 LYS A O 1
ATOM 974 N N . GLU A 1 118 ? 8.999 -0.506 -1.869 1.00 90.56 118 GLU A N 1
ATOM 975 C CA . GLU A 1 118 ? 10.090 -1.426 -2.189 1.00 90.56 118 GLU A CA 1
ATOM 976 C C . GLU A 1 118 ? 9.686 -2.448 -3.268 1.00 90.56 118 GLU A C 1
ATOM 978 O O . GLU A 1 118 ? 10.494 -2.741 -4.150 1.00 90.56 118 GLU A O 1
ATOM 983 N N . ALA A 1 119 ? 8.426 -2.910 -3.292 1.00 86.69 119 ALA A N 1
ATOM 984 C CA . ALA A 1 119 ? 7.918 -3.734 -4.397 1.00 86.69 119 ALA A CA 1
ATOM 985 C C . ALA A 1 119 ? 8.060 -3.030 -5.743 1.00 86.69 119 ALA A C 1
ATOM 987 O O . ALA A 1 119 ? 8.587 -3.626 -6.681 1.00 86.69 119 ALA A O 1
ATOM 988 N N . GLY A 1 120 ? 7.615 -1.774 -5.845 1.00 87.00 120 GLY A N 1
ATOM 989 C CA . GLY A 1 120 ? 7.663 -1.020 -7.101 1.00 87.00 120 GLY A CA 1
ATOM 990 C C . GLY A 1 120 ? 9.077 -0.964 -7.689 1.00 87.00 120 GLY A C 1
ATOM 991 O O . GLY A 1 120 ? 9.276 -1.247 -8.874 1.00 87.00 120 GLY A O 1
ATOM 992 N N . LYS A 1 121 ? 10.080 -0.712 -6.840 1.00 87.88 121 LYS A N 1
ATOM 993 C CA . LYS A 1 121 ? 11.505 -0.706 -7.222 1.00 87.88 121 LYS A CA 1
ATOM 994 C C . LYS A 1 121 ? 12.010 -2.080 -7.658 1.00 87.88 121 LYS A C 1
ATOM 996 O O . LYS A 1 121 ? 12.741 -2.196 -8.648 1.00 87.88 121 LYS A O 1
ATOM 1001 N N . ILE A 1 122 ? 11.647 -3.125 -6.915 1.00 83.25 122 ILE A N 1
ATOM 1002 C CA . ILE A 1 122 ? 12.031 -4.509 -7.213 1.00 83.25 122 ILE A CA 1
ATOM 1003 C C . ILE A 1 122 ? 11.448 -4.948 -8.561 1.00 83.25 122 ILE A C 1
ATOM 1005 O O . ILE A 1 122 ? 12.166 -5.545 -9.365 1.00 83.25 122 ILE A O 1
ATOM 1009 N N . ILE A 1 123 ? 10.180 -4.623 -8.828 1.00 78.44 123 ILE A N 1
ATOM 1010 C CA . ILE A 1 123 ? 9.486 -4.948 -10.081 1.00 78.44 123 ILE A CA 1
ATOM 1011 C C . ILE A 1 123 ? 10.176 -4.259 -11.253 1.00 78.44 123 ILE A C 1
ATOM 1013 O O . ILE A 1 123 ? 10.555 -4.929 -12.213 1.00 78.44 123 ILE A O 1
ATOM 1017 N N . HIS A 1 124 ? 10.408 -2.949 -11.147 1.00 80.69 124 HIS A N 1
ATOM 1018 C CA . HIS A 1 124 ? 11.122 -2.182 -12.168 1.00 80.69 124 HIS A CA 1
ATOM 1019 C C . HIS A 1 124 ? 12.490 -2.800 -12.491 1.00 80.69 124 HIS A C 1
ATOM 1021 O O . HIS A 1 124 ? 12.809 -3.077 -13.650 1.00 80.69 124 HIS A O 1
ATOM 1027 N N . SER A 1 125 ? 13.259 -3.123 -11.448 1.00 80.69 125 SER A N 1
ATOM 1028 C CA . SER A 1 125 ? 14.573 -3.757 -11.587 1.00 80.69 125 SER A CA 1
ATOM 1029 C C . SER A 1 125 ? 14.490 -5.128 -12.266 1.00 80.69 125 SER A C 1
ATOM 1031 O O . SER A 1 125 ? 15.351 -5.479 -13.074 1.00 80.69 125 SER A O 1
ATOM 1033 N N . HIS A 1 126 ? 13.466 -5.922 -11.945 1.00 74.69 126 HIS A N 1
ATOM 1034 C CA . HIS A 1 126 ? 13.263 -7.247 -12.524 1.00 74.69 126 HIS A CA 1
ATOM 1035 C C . HIS A 1 126 ? 12.855 -7.180 -14.005 1.00 74.69 126 HIS A C 1
ATOM 1037 O O . HIS A 1 126 ? 13.376 -7.947 -14.817 1.00 74.69 126 HIS A O 1
ATOM 1043 N N . GLU A 1 127 ? 11.972 -6.252 -14.380 1.00 72.88 127 GLU A N 1
ATOM 1044 C CA . GLU A 1 127 ? 11.558 -6.046 -15.775 1.00 72.88 127 GLU A CA 1
ATOM 1045 C C . GLU A 1 127 ? 12.705 -5.527 -16.651 1.00 72.88 127 GLU A C 1
ATOM 1047 O O . GLU A 1 127 ? 12.872 -5.991 -17.780 1.00 72.88 127 GLU A O 1
ATOM 1052 N N . GLY A 1 128 ? 13.565 -4.652 -16.117 1.00 67.88 128 GLY A N 1
ATOM 1053 C CA . GLY A 1 128 ? 14.772 -4.195 -16.814 1.00 67.88 128 GLY A CA 1
ATOM 1054 C C . GLY A 1 128 ? 15.739 -5.330 -17.187 1.00 67.88 128 GLY A C 1
ATOM 1055 O O . GLY A 1 128 ? 16.448 -5.228 -18.188 1.00 67.88 128 GLY A O 1
ATOM 1056 N N . LEU A 1 129 ? 15.745 -6.428 -16.423 1.00 67.19 129 LEU A N 1
ATOM 1057 C CA . LEU A 1 129 ? 16.551 -7.626 -16.692 1.00 67.19 129 LEU A CA 1
ATOM 1058 C C . LEU A 1 129 ? 15.848 -8.631 -17.624 1.00 67.19 129 LEU A C 1
ATOM 1060 O O . LEU A 1 129 ? 16.520 -9.465 -18.227 1.00 67.19 129 LEU A O 1
ATOM 1064 N N . ASN A 1 130 ? 14.518 -8.557 -17.759 1.00 62.59 130 ASN A N 1
ATOM 1065 C CA . ASN A 1 130 ? 13.689 -9.495 -18.522 1.00 62.59 130 ASN A CA 1
ATOM 1066 C C . ASN A 1 130 ? 12.603 -8.763 -19.345 1.00 62.59 130 ASN A C 1
ATOM 1068 O O . ASN A 1 130 ? 11.413 -8.884 -19.044 1.00 62.59 130 ASN A O 1
ATOM 1072 N N . PRO A 1 131 ? 12.963 -8.089 -20.455 1.00 59.12 131 PRO A N 1
ATOM 1073 C CA . PRO A 1 131 ? 12.048 -7.227 -21.219 1.00 59.12 131 PRO A CA 1
ATOM 1074 C C . PRO A 1 131 ? 10.872 -7.950 -21.905 1.00 59.12 131 PRO A C 1
ATOM 1076 O O . PRO A 1 131 ? 10.014 -7.305 -22.496 1.00 59.12 131 PRO A O 1
ATOM 1079 N N . LYS A 1 132 ? 10.804 -9.289 -21.839 1.00 57.22 132 LYS A N 1
ATOM 1080 C CA . LYS A 1 132 ? 9.670 -10.088 -22.343 1.00 57.22 132 LYS A CA 1
ATOM 1081 C C . LYS A 1 132 ? 8.452 -10.087 -21.408 1.00 57.22 132 LYS A C 1
ATOM 1083 O O . LYS A 1 132 ? 7.404 -10.584 -21.804 1.00 57.22 132 LYS A O 1
ATOM 1088 N N . HIS A 1 133 ? 8.589 -9.589 -20.178 1.00 54.69 133 HIS A N 1
ATOM 1089 C CA . HIS A 1 133 ? 7.486 -9.434 -19.231 1.00 54.69 133 HIS A CA 1
ATOM 1090 C C . HIS A 1 133 ? 7.175 -7.945 -19.123 1.00 54.69 133 HIS A C 1
ATOM 1092 O O . HIS A 1 133 ? 7.853 -7.234 -18.391 1.00 54.69 133 HIS A O 1
ATOM 1098 N N . GLN A 1 134 ? 6.192 -7.467 -19.885 1.00 53.75 134 GLN A N 1
ATOM 1099 C CA . GLN A 1 134 ? 5.649 -6.133 -19.659 1.00 53.75 134 GLN A CA 1
ATOM 1100 C C . GLN A 1 134 ? 4.407 -6.239 -18.766 1.00 53.75 134 GLN A C 1
ATOM 1102 O O . GLN A 1 134 ? 3.374 -6.746 -19.198 1.00 53.75 134 GLN A O 1
ATOM 1107 N N . TRP A 1 135 ? 4.567 -5.757 -17.529 1.00 55.16 135 TRP A N 1
ATOM 1108 C CA . TRP A 1 135 ? 3.565 -5.154 -16.653 1.00 55.16 135 TRP A CA 1
ATOM 1109 C C . TRP A 1 135 ? 2.430 -6.076 -16.192 1.00 55.16 135 TRP A C 1
ATOM 1111 O O . TRP A 1 135 ? 1.408 -6.223 -16.861 1.00 55.16 135 TRP A O 1
ATOM 1121 N N . ARG A 1 136 ? 2.522 -6.586 -14.954 1.00 52.59 136 ARG A N 1
ATOM 1122 C CA . ARG A 1 136 ? 1.314 -6.732 -14.119 1.00 52.59 136 ARG A CA 1
ATOM 1123 C C . ARG A 1 136 ? 1.591 -6.179 -12.732 1.00 52.59 136 ARG A C 1
ATOM 1125 O O . ARG A 1 136 ? 2.584 -6.510 -12.091 1.00 52.59 136 ARG A O 1
ATOM 1132 N N . LEU A 1 137 ? 0.723 -5.265 -12.331 1.00 53.38 137 LEU A N 1
ATOM 1133 C CA . LEU A 1 137 ? 0.962 -4.314 -11.252 1.00 53.38 137 LEU A CA 1
ATOM 1134 C C . LEU A 1 137 ? 0.728 -4.914 -9.856 1.00 53.38 137 LEU A C 1
ATOM 1136 O O . LEU A 1 137 ? 0.749 -4.178 -8.877 1.00 53.38 137 LEU A O 1
ATOM 1140 N N . LEU A 1 138 ? 0.505 -6.234 -9.764 1.00 51.38 138 LEU A N 1
ATOM 1141 C CA . LEU A 1 138 ? 0.122 -6.944 -8.542 1.00 51.38 138 LEU A CA 1
ATOM 1142 C C . LEU A 1 138 ? 0.596 -8.392 -8.515 1.00 51.38 138 LEU A C 1
ATOM 1144 O O . LEU A 1 138 ? 1.121 -8.907 -9.498 1.00 51.38 138 LEU A O 1
ATOM 1148 N N . ASP A 1 139 ? 0.397 -9.034 -7.364 1.00 50.28 139 ASP A N 1
ATOM 1149 C CA . ASP A 1 139 ? 1.145 -10.196 -6.894 1.00 50.28 139 ASP A CA 1
ATOM 1150 C C . ASP A 1 139 ? 0.438 -11.558 -7.060 1.00 50.28 139 ASP A C 1
ATOM 1152 O O . ASP A 1 139 ? -0.298 -11.975 -6.172 1.00 50.28 139 ASP A O 1
ATOM 1156 N N . PRO A 1 140 ? 0.690 -12.304 -8.157 1.00 51.84 140 PRO A N 1
ATOM 1157 C CA . PRO A 1 140 ? 0.525 -13.767 -8.169 1.00 51.84 140 PRO A CA 1
ATOM 1158 C C . PRO A 1 140 ? 1.806 -14.535 -7.779 1.00 51.84 140 PRO A C 1
ATOM 1160 O O . PRO A 1 140 ? 2.244 -15.434 -8.490 1.00 51.84 140 PRO A O 1
ATOM 1163 N N . ARG A 1 141 ? 2.464 -14.158 -6.678 1.00 59.59 141 ARG A N 1
ATOM 1164 C CA . ARG A 1 141 ? 3.846 -14.542 -6.304 1.00 59.59 141 ARG A CA 1
ATOM 1165 C C . ARG A 1 141 ? 4.872 -14.154 -7.380 1.00 59.59 141 ARG A C 1
ATOM 1167 O O . ARG A 1 141 ? 5.800 -14.909 -7.673 1.00 59.59 141 ARG A O 1
ATOM 1174 N N . ILE A 1 142 ? 4.613 -12.988 -7.985 1.00 52.12 142 ILE A N 1
ATOM 1175 C CA . ILE A 1 142 ? 5.328 -12.193 -9.014 1.00 52.12 142 ILE A CA 1
ATOM 1176 C C . ILE A 1 142 ? 6.615 -12.849 -9.571 1.00 52.12 142 ILE A C 1
ATOM 1178 O O . ILE A 1 142 ? 7.722 -12.412 -9.284 1.00 52.12 142 ILE A O 1
ATOM 1182 N N . TYR A 1 143 ? 6.651 -13.906 -10.372 1.00 52.84 143 TYR A N 1
ATOM 1183 C CA . TYR A 1 143 ? 5.659 -14.806 -10.936 1.00 52.84 143 TYR A CA 1
ATOM 1184 C C . TYR A 1 143 ? 6.322 -16.204 -10.946 1.00 52.84 143 TYR A C 1
ATOM 1186 O O . TYR A 1 143 ? 7.053 -16.538 -11.874 1.00 52.84 143 TYR A O 1
ATOM 1194 N N . GLU A 1 144 ? 6.185 -16.981 -9.872 1.00 49.81 144 GLU A N 1
ATOM 1195 C CA . GLU A 1 144 ? 6.346 -18.454 -9.784 1.00 49.81 144 GLU A CA 1
ATOM 1196 C C . GLU A 1 144 ? 7.359 -19.178 -10.738 1.00 49.81 144 GLU A C 1
ATOM 1198 O O . GLU A 1 144 ? 7.007 -20.058 -11.519 1.00 49.81 144 GLU A O 1
ATOM 1203 N N . LEU A 1 145 ? 8.652 -18.835 -10.644 1.00 54.22 145 LEU A N 1
ATOM 1204 C CA . LEU A 1 145 ? 9.852 -19.716 -10.596 1.00 54.22 145 LEU A CA 1
ATOM 1205 C C . LEU A 1 145 ? 9.895 -21.076 -11.360 1.00 54.22 145 LEU A C 1
ATOM 1207 O O . LEU A 1 145 ? 9.321 -22.067 -10.906 1.00 54.22 145 LEU A O 1
ATOM 1211 N N . LYS A 1 146 ? 10.770 -21.233 -12.384 1.00 44.06 146 LYS A N 1
ATOM 1212 C CA . LYS A 1 146 ? 11.204 -22.567 -12.896 1.00 44.06 146 LYS A CA 1
ATOM 1213 C C . LYS A 1 146 ? 12.615 -22.992 -12.453 1.00 44.06 146 LYS A C 1
ATOM 1215 O O . LYS A 1 146 ? 13.532 -22.182 -12.387 1.00 44.06 146 LYS A O 1
ATOM 1220 N N . LYS A 1 147 ? 12.709 -24.307 -12.158 1.00 43.75 147 LYS A N 1
ATOM 1221 C CA . LYS A 1 147 ? 13.761 -25.095 -11.472 1.00 43.75 147 LYS A CA 1
ATOM 1222 C C . LYS A 1 147 ? 15.182 -24.537 -11.566 1.00 43.75 147 LYS A C 1
ATOM 1224 O O . LYS A 1 147 ? 15.665 -24.235 -12.651 1.00 43.75 147 LYS A O 1
ATOM 1229 N N . ASN A 1 148 ? 15.898 -24.647 -10.442 1.00 47.06 148 ASN A N 1
ATOM 1230 C CA . ASN A 1 148 ? 17.337 -24.908 -10.425 1.00 47.06 148 ASN A CA 1
ATOM 1231 C C . ASN A 1 148 ? 17.685 -25.954 -11.504 1.00 47.06 148 ASN A C 1
ATOM 1233 O O . ASN A 1 148 ? 17.622 -27.159 -11.244 1.00 47.06 148 ASN A O 1
ATOM 1237 N N . VAL A 1 149 ? 18.084 -25.527 -12.703 1.00 40.94 149 VAL A N 1
ATOM 1238 C CA . VAL A 1 149 ? 18.934 -26.362 -13.543 1.00 40.94 149 VAL A CA 1
ATOM 1239 C C . VAL A 1 149 ? 20.294 -26.242 -12.887 1.00 40.94 149 VAL A C 1
ATOM 1241 O O . VAL A 1 149 ? 21.039 -25.293 -13.124 1.00 40.94 149 VAL A O 1
ATOM 1244 N N . LYS A 1 150 ? 20.568 -27.178 -11.966 1.00 42.34 150 LYS A N 1
ATOM 1245 C CA . LYS A 1 150 ? 21.928 -27.406 -11.483 1.00 42.34 150 LYS A CA 1
ATOM 1246 C C . LYS A 1 150 ? 22.836 -27.412 -12.716 1.00 42.34 150 LYS A C 1
ATOM 1248 O O . LYS A 1 150 ? 22.453 -28.025 -13.721 1.00 42.34 150 LYS A O 1
ATOM 1253 N N . PRO A 1 151 ? 24.027 -26.797 -12.660 1.00 42.06 151 PRO A N 1
ATOM 1254 C CA . PRO A 1 151 ? 25.012 -27.092 -13.681 1.00 42.06 151 PRO A CA 1
ATOM 1255 C C . PRO A 1 151 ? 25.151 -28.621 -13.698 1.00 42.06 151 PRO A C 1
ATOM 1257 O O . PRO A 1 151 ? 25.099 -29.259 -12.643 1.00 42.06 151 PRO A O 1
ATOM 1260 N N . LYS A 1 152 ? 25.282 -29.243 -14.866 1.00 36.34 152 LYS A N 1
ATOM 1261 C CA . LYS A 1 152 ? 25.972 -30.531 -14.903 1.00 36.34 152 LYS A CA 1
ATOM 1262 C C . LYS A 1 152 ? 27.466 -30.203 -14.934 1.00 36.34 152 LYS A C 1
ATOM 1264 O O . LYS A 1 152 ? 27.998 -30.070 -16.031 1.00 36.34 152 LYS A O 1
ATOM 1269 N N . PRO A 1 153 ? 28.189 -30.092 -13.803 1.00 51.50 153 PRO A N 1
ATOM 1270 C CA . PRO A 1 153 ? 29.564 -30.500 -13.811 1.00 51.50 153 PRO A CA 1
ATOM 1271 C C . PRO A 1 153 ? 29.524 -32.009 -13.591 1.00 51.50 153 PRO A C 1
ATOM 1273 O O . PRO A 1 153 ? 29.212 -32.504 -12.512 1.00 51.50 153 PRO A O 1
ATOM 1276 N N . ASN A 1 154 ? 29.825 -32.767 -14.632 1.00 37.28 154 ASN A N 1
ATOM 1277 C CA . ASN A 1 154 ? 30.841 -33.766 -14.387 1.00 37.28 154 ASN A CA 1
ATOM 1278 C C . ASN A 1 154 ? 31.595 -34.053 -15.667 1.00 37.28 154 ASN A C 1
ATOM 1280 O O . ASN A 1 154 ? 31.150 -34.781 -16.553 1.00 37.28 154 ASN A O 1
ATOM 1284 N N . SER A 1 155 ? 32.787 -33.468 -15.693 1.00 49.97 155 SER A N 1
ATOM 1285 C CA . SER A 1 155 ? 33.965 -34.099 -16.244 1.00 49.97 155 SER A CA 1
ATOM 1286 C C . SER A 1 155 ? 33.900 -35.614 -16.047 1.00 49.97 155 SER A C 1
ATOM 1288 O O . SER A 1 155 ? 34.067 -36.130 -14.942 1.00 49.97 155 SER A O 1
ATOM 1290 N N . LYS A 1 156 ? 33.742 -36.340 -17.144 1.00 40.12 156 LYS A N 1
ATOM 1291 C CA . LYS A 1 156 ? 34.498 -37.569 -17.305 1.00 40.12 156 LYS A CA 1
ATOM 1292 C C . LYS A 1 156 ? 35.642 -37.253 -18.252 1.00 40.12 156 LYS A C 1
ATOM 1294 O O . LYS A 1 156 ? 35.527 -37.374 -19.464 1.00 40.12 156 LYS A O 1
ATOM 1299 N N . ARG A 1 157 ? 36.772 -36.863 -17.652 1.00 50.53 157 ARG A N 1
ATOM 1300 C CA . ARG A 1 157 ? 38.077 -37.293 -18.156 1.00 50.53 157 ARG A CA 1
ATOM 1301 C C . ARG A 1 157 ? 38.005 -38.818 -18.238 1.00 50.53 157 ARG A C 1
ATOM 1303 O O . ARG A 1 157 ? 38.160 -39.491 -17.227 1.00 50.53 157 ARG A O 1
ATOM 1310 N N . VAL A 1 158 ? 37.747 -39.353 -19.423 1.00 42.19 158 VAL A N 1
ATOM 1311 C CA . VAL A 1 158 ? 38.197 -40.700 -19.760 1.00 42.19 158 VAL A CA 1
ATOM 1312 C C . VAL A 1 158 ? 39.404 -40.506 -20.656 1.00 42.19 158 VAL A C 1
ATOM 1314 O O . VAL A 1 158 ? 39.288 -40.271 -21.853 1.00 42.19 158 VAL A O 1
ATOM 1317 N N . LYS A 1 159 ? 40.583 -40.568 -20.032 1.00 50.31 159 LYS A N 1
ATOM 1318 C CA . LYS A 1 159 ? 41.768 -41.075 -20.715 1.00 50.31 159 LYS A CA 1
ATOM 1319 C C . LYS A 1 159 ? 41.429 -42.500 -21.163 1.00 50.31 159 LYS A C 1
ATOM 1321 O O . LYS A 1 159 ? 41.227 -43.347 -20.300 1.00 50.31 159 LYS A O 1
ATOM 1326 N N . LYS A 1 160 ? 41.362 -42.744 -22.468 1.00 44.97 160 LYS A N 1
ATOM 1327 C CA . LYS A 1 160 ? 41.673 -44.037 -23.096 1.00 44.97 160 LYS A CA 1
ATOM 1328 C C . LYS A 1 160 ? 42.349 -43.706 -24.424 1.00 44.97 160 LYS A C 1
ATOM 1330 O O . LYS A 1 160 ? 41.747 -43.081 -25.283 1.00 44.97 160 LYS A O 1
ATOM 1335 N N . GLU A 1 161 ? 43.672 -43.657 -24.397 1.00 43.56 161 GLU A N 1
ATOM 1336 C CA . GLU A 1 161 ? 44.552 -44.766 -24.791 1.00 43.56 161 GLU A CA 1
ATOM 1337 C C . GLU A 1 161 ? 44.615 -44.919 -26.308 1.00 43.56 161 GLU A C 1
ATOM 1339 O O . GLU A 1 161 ? 43.664 -45.317 -26.973 1.00 43.56 161 GLU A O 1
ATOM 1344 N N . LYS A 1 162 ? 45.795 -44.566 -26.824 1.00 48.41 162 LYS A N 1
ATOM 1345 C CA . LYS A 1 162 ? 46.282 -44.930 -28.146 1.00 48.41 162 LYS A CA 1
ATOM 1346 C C . LYS A 1 162 ? 46.129 -46.439 -28.328 1.00 48.41 162 LYS A C 1
ATOM 1348 O O . LYS A 1 162 ? 46.706 -47.193 -27.553 1.00 48.41 162 LYS A O 1
ATOM 1353 N N . VAL A 1 163 ? 45.488 -46.864 -29.410 1.00 45.19 163 VAL A N 1
ATOM 1354 C CA . VAL A 1 163 ? 45.845 -48.127 -30.060 1.00 45.19 163 VAL A CA 1
ATOM 1355 C C . VAL A 1 163 ? 46.011 -47.836 -31.541 1.00 45.19 163 VAL A C 1
ATOM 1357 O O . VAL A 1 163 ? 45.052 -47.603 -32.271 1.00 45.19 163 VAL A O 1
ATOM 1360 N N . ALA A 1 164 ? 47.277 -47.787 -31.946 1.00 47.00 164 ALA A N 1
ATOM 1361 C CA . ALA A 1 164 ? 47.690 -47.877 -33.330 1.00 47.00 164 ALA A CA 1
ATOM 1362 C C . ALA A 1 164 ? 47.309 -49.257 -33.877 1.00 47.00 164 ALA A C 1
ATOM 1364 O O . ALA A 1 164 ? 47.539 -50.256 -33.200 1.00 47.00 164 ALA A O 1
ATOM 1365 N N . LYS A 1 165 ? 46.767 -49.300 -35.096 1.00 45.66 165 LYS A N 1
ATOM 1366 C CA . LYS A 1 165 ? 46.905 -50.427 -36.027 1.00 45.66 165 LYS A CA 1
ATOM 1367 C C . LYS A 1 165 ? 46.547 -49.954 -37.438 1.00 45.66 165 LYS A C 1
ATOM 1369 O O . LYS A 1 165 ? 45.374 -49.849 -37.791 1.00 45.66 165 LYS A O 1
ATOM 1374 N N . LYS A 1 166 ? 47.579 -49.661 -38.219 1.00 44.12 166 LYS A N 1
ATOM 1375 C CA . LYS A 1 166 ? 47.672 -50.001 -39.636 1.00 44.12 166 LYS A CA 1
ATOM 1376 C C . LYS A 1 166 ? 49.114 -50.397 -39.899 1.00 44.12 166 LYS A C 1
ATOM 1378 O O . LYS A 1 166 ? 49.988 -49.735 -39.298 1.00 44.12 166 LYS A O 1
#

pLDDT: mean 77.97, std 17.84, range [36.34, 95.62]

Sequence (166 aa):
MSSQRKLNAYLERKDSLINQYRSLESEFSSDQQTPFYVLTKLDELVYEYNVCKSYFETQQLTHKPSLPGETIRQTETKLRLISEKIRSIEDEIRFDELATQVPRLSIARKEITENAKEAGKIIHSHEGLNPKHQWRLLDPRIYELKKNVKPKPNSKRVKKEKVAKK